Protein AF-A0A7C1APY7-F1 (afdb_monomer)

Sequence (50 aa):
VDNRLHGIMKAIHEQCVTHGKNGDFVNYVNGANIAGFIKVADSMIDQGIV

Solvent-accessible surface area (backbone atoms only — not comparable to full-atom values): 2824 Å² total; per-residue (Å²): 109,66,72,57,52,54,51,51,53,51,54,54,48,52,41,14,45,75,61,18,53,55,89,98,45,63,42,52,70,58,0,43,53,51,46,55,46,50,58,50,51,52,55,46,60,75,65,49,92,125

Radius of gyration: 13.49 Å; Cα contacts (8 Å, |Δi|>4): 36; chains: 1; bounding box: 34×22×35 Å

Nearest PDB structures (foldseek):
  4fcc-assembly1_C  TM=9.194E-01  e=2.459E-03  Escherichia coli O157:H7
  4bht-assembly1_F  TM=9.120E-01  e=2.634E-03  Escherichia coli

Secondary structure (DSSP, 8-state):
-HHHHHHHHHHHHHHHHHHHEETTEE-HHHHHHHHHHHHHHHHHHHH---

Mean predicted aligned error: 3.71 Å

Foldseek 3Di:
DVVVVVVVVVVLVVQQCVQQDDPPDTDSVRSNVVSVVVVVVVVDVVVPDD

Structure (mmCIF, N/CA/C/O backbone):
data_AF-A0A7C1APY7-F1
#
_entry.id   AF-A0A7C1APY7-F1
#
loop_
_atom_site.group_PDB
_atom_site.id
_atom_site.type_symbol
_atom_site.label_atom_id
_atom_site.label_alt_id
_atom_site.label_comp_id
_atom_site.label_asym_id
_atom_site.label_entity_id
_atom_site.label_seq_id
_atom_site.pdbx_PDB_ins_code
_atom_site.Cartn_x
_atom_site.Cartn_y
_atom_site.Cartn_z
_atom_site.occupancy
_atom_site.B_iso_or_equiv
_atom_site.auth_seq_id
_atom_site.auth_comp_id
_atom_site.auth_asym_id
_atom_site.auth_atom_id
_atom_site.pdbx_PDB_model_num
ATOM 1 N N . VAL A 1 1 ? 14.358 -11.266 11.421 1.00 79.50 1 VAL A N 1
ATOM 2 C CA . VAL A 1 1 ? 13.938 -9.870 11.138 1.00 79.50 1 VAL A CA 1
ATOM 3 C C . VAL A 1 1 ? 13.902 -9.613 9.638 1.00 79.50 1 VAL A C 1
ATOM 5 O O . VAL A 1 1 ? 12.857 -9.209 9.151 1.00 79.50 1 VAL A O 1
ATOM 8 N N . ASP A 1 2 ? 14.968 -9.949 8.910 1.00 91.94 2 ASP A N 1
ATOM 9 C CA . ASP A 1 2 ? 15.071 -9.772 7.453 1.00 91.94 2 ASP A CA 1
ATOM 10 C C . ASP A 1 2 ? 13.905 -10.382 6.647 1.00 91.94 2 ASP A C 1
ATOM 12 O O . ASP A 1 2 ? 13.194 -9.667 5.950 1.00 91.94 2 ASP A O 1
ATOM 16 N N . ASN A 1 3 ? 13.573 -11.659 6.877 1.00 95.12 3 ASN A N 1
ATOM 17 C CA . ASN A 1 3 ? 12.431 -12.314 6.214 1.00 95.12 3 ASN A CA 1
ATOM 18 C C . ASN A 1 3 ? 11.089 -11.588 6.417 1.00 95.12 3 ASN A C 1
ATOM 20 O O . ASN A 1 3 ? 10.236 -11.594 5.531 1.00 95.12 3 ASN A O 1
ATOM 24 N N . ARG A 1 4 ? 10.893 -10.952 7.580 1.00 95.19 4 ARG A N 1
ATOM 25 C CA . ARG A 1 4 ? 9.677 -10.180 7.868 1.00 95.19 4 ARG A CA 1
ATOM 26 C C . ARG A 1 4 ? 9.675 -8.871 7.089 1.00 95.19 4 ARG A C 1
ATOM 28 O O . ARG A 1 4 ? 8.644 -8.521 6.527 1.00 95.19 4 ARG A O 1
ATOM 35 N N . LEU A 1 5 ? 10.812 -8.177 7.034 1.00 96.44 5 LEU A N 1
ATOM 36 C CA . LEU A 1 5 ? 10.961 -6.968 6.226 1.00 96.44 5 LEU A CA 1
ATOM 37 C C . LEU A 1 5 ? 10.732 -7.274 4.741 1.00 96.44 5 LEU A C 1
ATOM 39 O O . LEU A 1 5 ? 9.951 -6.584 4.094 1.00 96.44 5 LEU A O 1
ATOM 43 N N . HIS A 1 6 ? 11.325 -8.354 4.227 1.00 96.19 6 HIS A N 1
ATOM 44 C CA . HIS A 1 6 ? 11.121 -8.800 2.846 1.00 96.19 6 HIS A CA 1
ATOM 45 C C . HIS A 1 6 ? 9.652 -9.110 2.545 1.00 96.19 6 HIS A C 1
ATOM 47 O O . HIS A 1 6 ? 9.126 -8.704 1.510 1.00 96.19 6 HIS A O 1
ATOM 53 N N . GLY A 1 7 ? 8.962 -9.782 3.472 1.00 97.75 7 GLY A N 1
ATOM 54 C CA . GLY A 1 7 ? 7.524 -10.034 3.362 1.00 97.75 7 GLY A CA 1
ATOM 55 C C . GLY A 1 7 ? 6.698 -8.746 3.315 1.00 97.75 7 GLY A C 1
ATOM 56 O O . GLY A 1 7 ? 5.818 -8.615 2.468 1.00 97.75 7 GLY A O 1
ATOM 57 N N . ILE A 1 8 ? 7.023 -7.769 4.169 1.00 96.88 8 ILE A N 1
ATOM 58 C CA . ILE A 1 8 ? 6.360 -6.457 4.177 1.00 96.88 8 ILE A CA 1
ATOM 59 C C . ILE A 1 8 ? 6.578 -5.733 2.843 1.00 96.88 8 ILE A C 1
ATOM 61 O O . ILE A 1 8 ? 5.618 -5.240 2.257 1.00 96.88 8 ILE A O 1
ATOM 65 N N . MET A 1 9 ? 7.808 -5.711 2.324 1.00 97.25 9 MET A N 1
ATOM 66 C CA . MET A 1 9 ? 8.113 -5.045 1.053 1.00 97.25 9 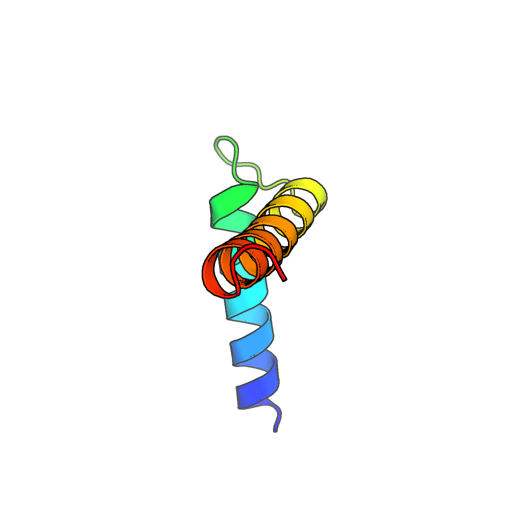MET A CA 1
ATOM 67 C C . MET A 1 9 ? 7.393 -5.694 -0.135 1.00 97.25 9 MET A C 1
ATOM 69 O O . MET A 1 9 ? 6.905 -4.981 -1.012 1.00 97.25 9 MET A O 1
ATOM 73 N N . LYS A 1 10 ? 7.260 -7.027 -0.147 1.00 97.56 10 LYS A N 1
ATOM 74 C CA . LYS A 1 10 ? 6.456 -7.738 -1.155 1.00 97.56 10 LYS A CA 1
ATOM 75 C C . LYS A 1 10 ? 4.980 -7.356 -1.088 1.00 97.56 10 LYS A C 1
ATOM 77 O O . LYS A 1 10 ? 4.396 -7.069 -2.127 1.00 97.56 10 LYS A O 1
ATOM 82 N N . ALA A 1 11 ? 4.408 -7.290 0.113 1.00 96.88 11 ALA A N 1
ATOM 83 C CA . ALA A 1 11 ? 3.019 -6.877 0.297 1.00 96.88 11 ALA A CA 1
ATOM 84 C C . ALA A 1 11 ? 2.784 -5.424 -0.159 1.00 96.88 11 ALA A C 1
ATOM 86 O O . ALA A 1 11 ? 1.777 -5.134 -0.799 1.00 96.88 11 ALA A O 1
ATOM 87 N N . ILE A 1 12 ? 3.729 -4.514 0.112 1.00 95.56 12 ILE A N 1
ATOM 88 C CA . ILE A 1 12 ? 3.668 -3.125 -0.380 1.00 95.56 12 ILE A CA 1
ATOM 89 C C . ILE A 1 12 ? 3.707 -3.092 -1.914 1.00 95.56 12 ILE A C 1
ATOM 91 O O . ILE A 1 12 ? 2.913 -2.391 -2.539 1.00 95.56 12 ILE A O 1
ATOM 95 N N . HIS A 1 13 ? 4.607 -3.858 -2.534 1.00 96.12 13 HIS A N 1
ATOM 96 C CA . HIS A 1 13 ? 4.691 -3.946 -3.991 1.00 96.12 13 HIS A CA 1
ATOM 97 C C . HIS A 1 13 ? 3.386 -4.468 -4.609 1.00 96.12 13 HIS A C 1
ATOM 99 O O . HIS A 1 13 ? 2.880 -3.868 -5.554 1.00 96.12 13 HIS A O 1
ATOM 105 N N . GLU A 1 14 ? 2.813 -5.534 -4.052 1.00 96.69 14 GLU A N 1
ATOM 106 C CA . GLU A 1 14 ? 1.551 -6.117 -4.518 1.00 96.69 14 GLU A CA 1
ATOM 107 C C . GLU A 1 14 ? 0.392 -5.108 -4.479 1.00 96.69 14 GLU A C 1
ATOM 109 O O . GLU A 1 14 ? -0.370 -5.005 -5.443 1.00 96.69 14 GLU A O 1
ATOM 114 N N . GLN A 1 15 ? 0.306 -4.290 -3.426 1.00 96.12 15 GLN A N 1
ATOM 115 C CA . GLN A 1 15 ? -0.680 -3.207 -3.336 1.00 96.12 15 GLN A CA 1
ATOM 116 C C . GLN A 1 15 ? -0.477 -2.153 -4.433 1.00 96.12 15 GLN A C 1
ATOM 118 O O . GLN A 1 15 ? -1.426 -1.781 -5.126 1.00 96.12 15 GLN A O 1
ATOM 123 N N . CYS A 1 16 ? 0.762 -1.710 -4.654 1.00 95.94 16 CYS A N 1
ATOM 124 C CA . CYS A 1 16 ? 1.071 -0.746 -5.710 1.00 95.94 16 CYS A CA 1
ATOM 125 C C . CYS A 1 16 ? 0.755 -1.287 -7.111 1.00 95.94 16 CYS A C 1
ATOM 127 O O . CYS A 1 16 ? 0.260 -0.539 -7.952 1.00 95.94 16 CYS A O 1
ATOM 129 N N . VAL A 1 17 ? 1.007 -2.573 -7.368 1.00 9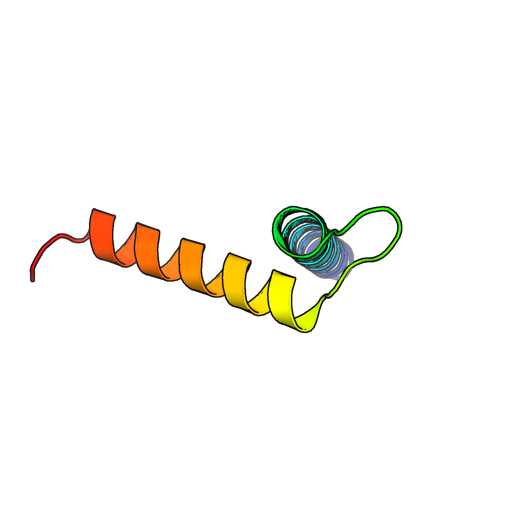6.06 17 VAL A N 1
ATOM 130 C CA . VAL A 1 17 ? 0.645 -3.222 -8.638 1.00 96.06 17 VAL A CA 1
ATOM 131 C C . VAL A 1 17 ? -0.872 -3.307 -8.780 1.00 96.06 17 VAL A C 1
ATOM 133 O O . VAL A 1 17 ? -1.401 -2.953 -9.827 1.00 96.06 17 VAL A O 1
ATOM 136 N N . THR A 1 18 ? -1.586 -3.704 -7.731 1.00 95.94 18 THR A N 1
ATOM 137 C CA . THR A 1 18 ? -3.050 -3.843 -7.762 1.00 95.94 18 THR A CA 1
ATOM 138 C C . THR A 1 18 ? -3.748 -2.520 -8.085 1.00 95.94 18 THR A C 1
ATOM 140 O O . THR A 1 18 ? -4.679 -2.497 -8.885 1.00 95.94 18 THR A O 1
ATOM 143 N N . HIS A 1 19 ? -3.276 -1.409 -7.511 1.00 95.38 19 HIS A N 1
ATOM 144 C CA . HIS A 1 19 ? -3.936 -0.104 -7.640 1.00 95.38 19 HIS A CA 1
ATOM 145 C C . HIS A 1 19 ? -3.286 0.853 -8.649 1.00 95.38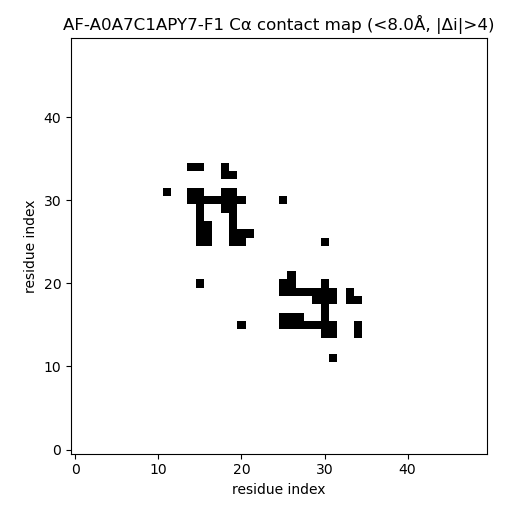 19 HIS A C 1
ATOM 147 O O . HIS A 1 19 ? -3.879 1.870 -9.000 1.00 95.38 19 HIS A O 1
ATOM 153 N N . GLY A 1 20 ? -2.064 0.568 -9.099 1.00 93.94 20 GLY A N 1
ATOM 154 C CA . GLY A 1 20 ? -1.281 1.441 -9.978 1.00 93.94 20 GLY A CA 1
ATOM 155 C C . GLY A 1 20 ? -0.959 0.844 -11.34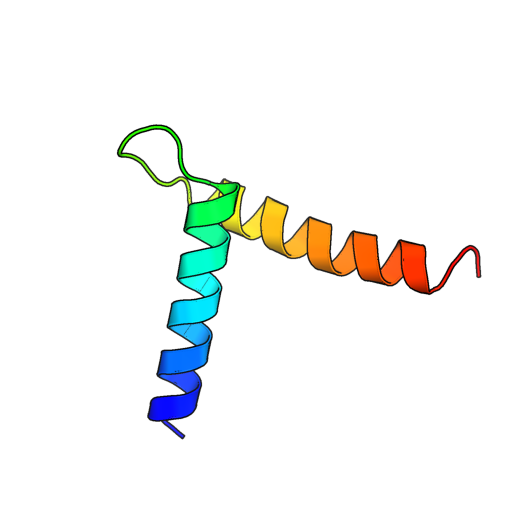7 1.00 93.94 20 GLY A C 1
ATOM 156 O O . GLY A 1 20 ? -0.330 1.528 -12.160 1.00 93.94 20 GLY A O 1
ATOM 157 N N . LYS A 1 21 ? -1.337 -0.412 -11.620 1.00 94.81 21 LYS A N 1
ATOM 158 C CA . LYS A 1 21 ? -1.063 -1.062 -12.907 1.00 94.81 21 LYS A CA 1
ATOM 159 C C . LYS A 1 21 ? -1.957 -0.511 -14.014 1.00 94.81 21 LYS A C 1
ATOM 161 O O . LYS A 1 21 ? -3.177 -0.469 -13.893 1.00 94.81 21 LYS A O 1
ATOM 166 N N . ASN A 1 22 ? -1.327 -0.154 -15.125 1.00 92.00 22 ASN A N 1
ATOM 167 C CA . ASN A 1 22 ? -1.974 0.212 -16.372 1.00 92.00 22 ASN A CA 1
ATOM 168 C C . ASN A 1 22 ? -1.236 -0.479 -17.529 1.00 92.00 22 ASN A C 1
ATOM 170 O O . ASN A 1 22 ? -0.124 -0.090 -17.891 1.00 92.00 22 ASN A O 1
ATOM 174 N N . GLY A 1 23 ? -1.835 -1.547 -18.063 1.00 90.38 23 GLY A N 1
ATOM 175 C CA . GLY A 1 23 ? -1.174 -2.432 -19.025 1.00 90.38 23 GLY A CA 1
ATOM 176 C C . GLY A 1 23 ? 0.091 -3.062 -18.432 1.00 90.38 23 GLY A C 1
ATOM 177 O O . GLY A 1 23 ? 0.043 -3.660 -17.355 1.00 90.38 23 GLY A O 1
ATOM 178 N N . ASP A 1 24 ? 1.219 -2.888 -19.118 1.00 90.88 24 ASP A N 1
ATOM 179 C CA . ASP A 1 24 ? 2.531 -3.406 -18.701 1.00 90.88 24 ASP A CA 1
ATOM 180 C C . ASP A 1 24 ? 3.308 -2.448 -17.780 1.00 90.88 24 ASP A C 1
ATOM 182 O O . ASP A 1 24 ? 4.406 -2.767 -17.324 1.00 90.88 24 ASP A O 1
ATOM 186 N N . PHE A 1 25 ? 2.746 -1.275 -17.478 1.00 93.69 25 PHE A N 1
ATOM 187 C CA . PHE A 1 25 ? 3.360 -0.276 -16.609 1.00 93.69 25 PHE A CA 1
ATOM 188 C C . PHE A 1 25 ? 2.682 -0.231 -15.237 1.00 93.69 25 PHE A C 1
ATOM 190 O O . PHE A 1 25 ? 1.472 -0.410 -15.115 1.00 93.69 25 PHE A O 1
ATOM 197 N N . VAL A 1 26 ? 3.457 0.059 -14.190 1.00 95.62 26 VAL A N 1
ATOM 198 C CA . VAL A 1 26 ? 2.947 0.241 -12.825 1.00 95.62 26 VAL A CA 1
ATOM 199 C C . VAL A 1 26 ? 3.351 1.617 -12.315 1.00 95.62 26 VAL A C 1
ATOM 201 O O . VAL A 1 26 ? 4.532 1.897 -12.107 1.00 95.62 26 VAL A O 1
ATOM 204 N N . ASN A 1 27 ? 2.360 2.472 -12.068 1.00 96.25 27 ASN A N 1
ATOM 205 C CA . ASN A 1 27 ? 2.566 3.752 -11.407 1.00 96.25 27 ASN A CA 1
ATOM 206 C C . ASN A 1 27 ? 2.547 3.562 -9.883 1.00 96.25 27 ASN A C 1
ATOM 208 O O . ASN A 1 27 ? 1.487 3.566 -9.260 1.00 96.25 27 ASN A O 1
ATOM 212 N N . TYR A 1 28 ? 3.728 3.422 -9.280 1.00 95.38 28 TYR A N 1
ATOM 213 C CA . TYR A 1 28 ? 3.870 3.212 -7.835 1.00 95.38 28 TYR A CA 1
ATOM 214 C C . TYR A 1 28 ? 3.404 4.391 -6.986 1.00 95.38 28 TYR A C 1
ATOM 216 O O . TYR A 1 28 ? 2.908 4.165 -5.890 1.00 95.38 28 TYR A O 1
ATOM 224 N N . VAL A 1 29 ? 3.540 5.628 -7.469 1.00 95.56 29 VAL A N 1
ATOM 225 C CA . VAL A 1 29 ? 3.093 6.810 -6.715 1.00 95.56 29 VAL A CA 1
ATOM 226 C C . VAL A 1 29 ? 1.574 6.788 -6.594 1.00 95.56 29 VAL A C 1
ATOM 228 O O . VAL A 1 29 ? 1.034 6.875 -5.493 1.00 95.56 29 VAL A O 1
ATOM 231 N N . ASN A 1 30 ? 0.882 6.583 -7.716 1.00 95.25 30 ASN A N 1
ATOM 232 C CA . ASN A 1 30 ? -0.574 6.490 -7.715 1.00 95.25 30 ASN A CA 1
ATOM 233 C C . ASN A 1 30 ? -1.047 5.247 -6.954 1.00 95.25 30 ASN A C 1
ATOM 235 O O . ASN A 1 30 ? -1.932 5.355 -6.111 1.00 95.25 30 ASN A O 1
ATOM 239 N N . GLY A 1 31 ? -0.427 4.090 -7.201 1.00 96.00 31 GLY A N 1
ATOM 240 C CA . GLY A 1 31 ? -0.775 2.837 -6.534 1.00 96.00 31 GLY A CA 1
ATOM 241 C C . GLY A 1 31 ? -0.613 2.907 -5.015 1.00 96.00 31 GLY A C 1
ATOM 242 O O . GLY A 1 31 ? -1.526 2.515 -4.294 1.00 96.00 31 GLY A O 1
ATOM 243 N N . ALA A 1 32 ? 0.496 3.467 -4.521 1.00 96.69 32 ALA A N 1
ATOM 244 C CA . ALA A 1 32 ? 0.734 3.637 -3.088 1.00 96.69 32 ALA A CA 1
ATOM 245 C C . ALA A 1 32 ? -0.277 4.598 -2.446 1.00 96.69 32 ALA A C 1
ATOM 247 O O . ALA A 1 32 ? -0.811 4.300 -1.378 1.00 96.69 32 ALA A O 1
ATOM 248 N N . ASN A 1 33 ? -0.573 5.724 -3.106 1.00 96.06 33 ASN A N 1
ATOM 249 C CA . ASN A 1 33 ? -1.532 6.707 -2.603 1.00 96.06 33 ASN A CA 1
ATOM 250 C C . ASN A 1 33 ? -2.952 6.130 -2.527 1.00 96.06 33 ASN A C 1
ATOM 252 O O . ASN A 1 33 ? -3.626 6.307 -1.515 1.00 96.06 33 ASN A O 1
ATOM 256 N N . ILE A 1 34 ? -3.392 5.408 -3.563 1.00 95.19 34 ILE A N 1
ATOM 257 C CA . ILE A 1 34 ? -4.714 4.769 -3.597 1.00 95.19 34 ILE A CA 1
ATOM 258 C C . ILE A 1 34 ? -4.802 3.670 -2.532 1.00 95.19 34 ILE A C 1
ATOM 260 O O . ILE A 1 34 ? -5.748 3.661 -1.749 1.00 95.19 34 ILE A O 1
ATOM 264 N N . ALA A 1 35 ? -3.804 2.783 -2.455 1.00 95.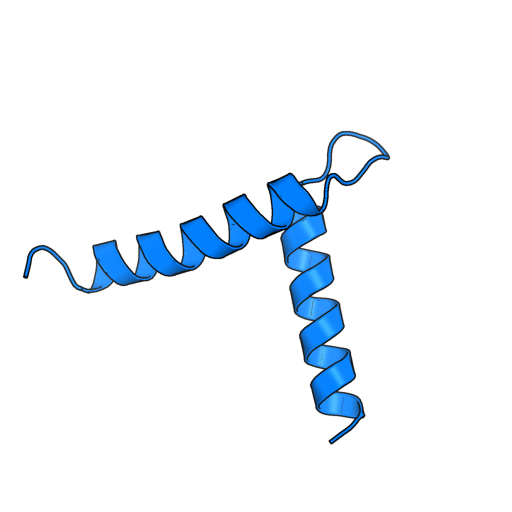31 35 ALA A N 1
ATOM 265 C CA . ALA A 1 35 ? -3.781 1.697 -1.475 1.00 95.31 35 ALA A CA 1
ATOM 266 C C . ALA A 1 35 ? -3.794 2.216 -0.027 1.00 95.31 35 ALA A C 1
ATOM 268 O O . ALA A 1 35 ? -4.553 1.730 0.814 1.00 95.31 35 ALA A O 1
ATOM 269 N N . GLY A 1 36 ? -2.974 3.232 0.262 1.00 94.94 36 GLY A N 1
ATOM 270 C CA . GLY A 1 36 ? -2.926 3.870 1.575 1.00 94.94 36 GLY A CA 1
ATOM 271 C C . GLY A 1 36 ? -4.239 4.566 1.930 1.00 94.94 36 GLY A C 1
ATOM 272 O O . GLY A 1 36 ? -4.711 4.433 3.059 1.00 94.94 36 GLY A O 1
ATOM 273 N N . PHE A 1 37 ? -4.853 5.255 0.963 1.00 96.31 37 PHE A N 1
ATOM 274 C CA . PHE A 1 37 ? -6.136 5.922 1.158 1.00 96.31 37 PHE A CA 1
ATOM 275 C C . PHE A 1 37 ? -7.264 4.930 1.452 1.00 96.31 37 PHE A C 1
ATOM 277 O O . PHE A 1 37 ? -7.962 5.125 2.441 1.00 96.31 37 PHE A O 1
ATOM 284 N N . ILE A 1 38 ? -7.405 3.856 0.662 1.00 95.31 38 ILE A N 1
ATOM 285 C CA . ILE A 1 38 ? -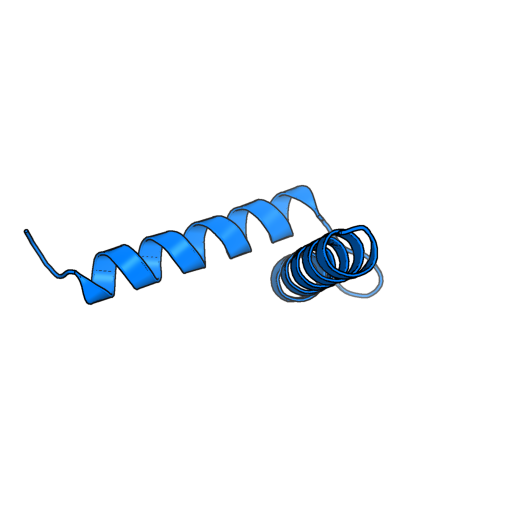8.438 2.823 0.870 1.00 95.31 38 ILE A CA 1
ATOM 286 C C . ILE A 1 38 ? -8.348 2.265 2.289 1.00 95.31 38 ILE A C 1
ATOM 288 O O . I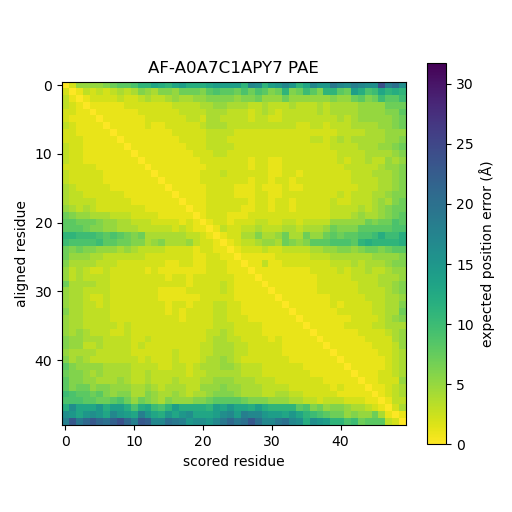LE A 1 38 ? -9.332 2.268 3.014 1.00 95.31 38 ILE A O 1
ATOM 292 N N . LYS A 1 39 ? -7.144 1.893 2.738 1.00 92.94 39 LYS A N 1
ATOM 293 C CA . LYS A 1 39 ? -6.950 1.326 4.077 1.00 92.94 39 LYS A CA 1
ATOM 294 C C . LYS A 1 39 ? -7.428 2.256 5.199 1.00 92.94 39 LYS A C 1
ATOM 296 O O . LYS A 1 39 ? -8.009 1.801 6.184 1.00 92.94 39 LYS A O 1
ATOM 301 N N . VAL A 1 40 ? -7.136 3.551 5.078 1.00 94.25 40 VAL A N 1
ATOM 302 C CA . VAL A 1 40 ? -7.562 4.554 6.061 1.00 94.25 40 VAL A CA 1
ATOM 303 C C . VAL A 1 40 ? -9.060 4.824 5.942 1.00 94.25 40 VAL A C 1
ATOM 305 O O . VAL A 1 40 ? -9.731 4.885 6.966 1.00 94.25 40 VAL A O 1
ATOM 308 N N . ALA A 1 41 ? -9.587 4.939 4.724 1.00 94.81 41 ALA A N 1
ATOM 309 C CA . ALA A 1 41 ? -11.003 5.174 4.467 1.00 94.81 41 ALA A CA 1
ATOM 310 C C . ALA A 1 41 ? -11.874 4.024 4.990 1.00 94.81 41 ALA A C 1
ATOM 312 O O . ALA A 1 41 ? -12.846 4.288 5.690 1.00 94.81 41 ALA A O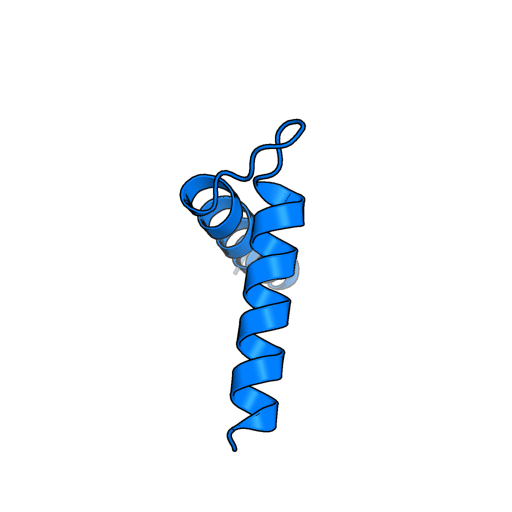 1
ATOM 313 N N . ASP A 1 42 ? -11.483 2.771 4.750 1.00 93.44 42 ASP A N 1
ATOM 314 C CA . ASP A 1 42 ? -12.158 1.588 5.293 1.00 93.44 42 ASP A CA 1
ATOM 315 C C . ASP A 1 42 ? -12.162 1.634 6.826 1.00 93.44 42 ASP A C 1
ATOM 317 O O . ASP A 1 42 ? -13.202 1.485 7.458 1.00 93.44 42 ASP A O 1
ATOM 321 N N . SER A 1 43 ? -11.018 1.979 7.432 1.00 94.69 43 SER A N 1
ATOM 322 C CA . SER A 1 43 ? -10.912 2.125 8.891 1.00 94.69 43 SER A CA 1
ATOM 323 C C . SER A 1 43 ? -11.785 3.260 9.446 1.00 94.69 43 SER A C 1
ATOM 325 O O . SER A 1 43 ? -12.248 3.170 10.581 1.00 94.69 43 SER A O 1
ATOM 327 N N . MET A 1 44 ? -11.979 4.342 8.684 1.00 94.12 44 MET A N 1
ATOM 328 C CA . MET A 1 44 ? -12.862 5.458 9.047 1.00 94.12 44 MET A CA 1
ATOM 329 C C . MET A 1 44 ? -14.339 5.070 8.919 1.00 94.12 44 MET A C 1
ATOM 331 O O . MET A 1 44 ? -15.131 5.428 9.783 1.00 94.12 44 MET A O 1
ATOM 335 N N . ILE A 1 45 ? -14.708 4.321 7.875 1.00 92.94 45 ILE A N 1
ATOM 336 C CA . ILE A 1 45 ? -16.070 3.802 7.685 1.00 92.94 45 ILE A CA 1
ATOM 337 C C . ILE A 1 45 ? -16.420 2.815 8.804 1.00 92.94 45 ILE A C 1
ATOM 339 O O . ILE A 1 45 ? -17.498 2.922 9.387 1.00 92.94 45 ILE A O 1
ATOM 343 N N . ASP A 1 46 ? -15.496 1.916 9.150 1.00 93.50 46 ASP A N 1
ATOM 344 C CA . ASP A 1 46 ? -15.676 0.920 10.213 1.00 93.50 46 ASP A CA 1
ATOM 345 C C . ASP A 1 46 ? -15.853 1.557 11.600 1.00 93.50 46 ASP A C 1
ATOM 347 O O . ASP A 1 46 ? -16.594 1.038 12.436 1.00 93.50 46 ASP A O 1
ATOM 351 N N . GLN A 1 47 ? -15.193 2.692 11.854 1.00 90.06 47 GLN A N 1
ATOM 352 C CA . GLN A 1 47 ? -15.360 3.458 13.096 1.00 90.06 47 GLN A CA 1
ATOM 353 C C . GLN A 1 47 ? -16.674 4.255 13.138 1.00 90.06 47 GLN A C 1
ATOM 355 O O . GLN A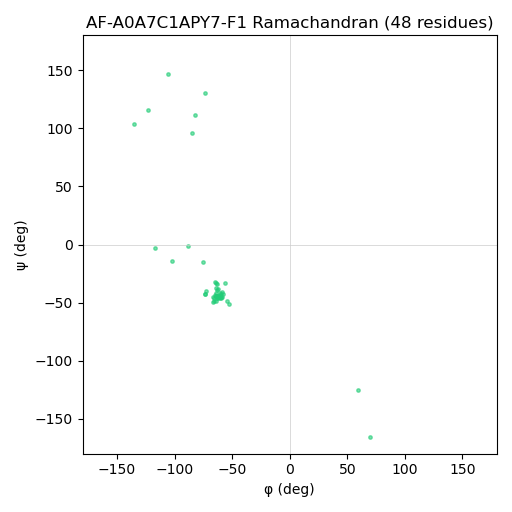 1 47 ? -17.091 4.676 14.217 1.00 90.06 47 GLN A O 1
ATOM 360 N N . GLY A 1 48 ? -17.350 4.424 11.999 1.00 86.12 48 GLY A N 1
ATOM 361 C CA . GLY A 1 48 ? -18.583 5.192 11.885 1.00 86.12 48 GLY A CA 1
ATOM 362 C C . GLY A 1 48 ? -18.385 6.702 12.062 1.00 86.12 48 GLY A C 1
ATOM 363 O O . GLY A 1 48 ? -17.278 7.232 11.994 1.00 86.12 48 GLY A O 1
ATOM 364 N N . ILE A 1 49 ? -19.495 7.416 12.268 1.00 73.62 49 ILE A N 1
ATOM 365 C CA . ILE A 1 49 ? -19.470 8.837 12.636 1.00 73.62 49 ILE A CA 1
ATOM 366 C C . ILE A 1 49 ? -19.233 8.915 14.144 1.00 73.62 49 ILE A C 1
ATOM 368 O O . ILE A 1 49 ? -20.107 8.522 14.920 1.00 73.62 49 ILE A O 1
ATOM 372 N N . VAL A 1 50 ? -18.059 9.410 14.530 1.00 70.44 50 VAL A N 1
ATOM 373 C CA . VAL A 1 50 ? -17.662 9.683 15.921 1.00 70.44 50 VAL A CA 1
ATOM 374 C C . VAL A 1 50 ? -17.907 11.140 16.287 1.00 70.44 50 VAL A C 1
ATOM 376 O O . VAL A 1 50 ? -17.713 12.006 15.403 1.00 70.44 50 VAL A O 1
#

pLDDT: mean 93.58, std 5.34, range [70.44, 97.75]